Protein AF-A0A660XSG4-F1 (afdb_monomer_lite)

Sequence (72 aa):
TSNGLERLNREIKRRTRVARLFPNQESCLRLITAILVEQHETWISGRIYLNFDIDECEVKNNVMPFYRKKVA

Radius of gyration: 20.92 Å; chains: 1; bounding box: 40×27×57 Å

Secondary structure (DSSP, 8-state):
---HHHHHHHHHHHHHHHHSS-SSHHHHHHHHHHHHHHHHHHHHSS---------TT-TTS-----------

Structure (mmCIF, N/CA/C/O backbone):
data_AF-A0A660XSG4-F1
#
_entry.id   AF-A0A660XSG4-F1
#
loop_
_atom_site.group_PDB
_atom_site.id
_atom_site.type_symbol
_atom_site.label_atom_id
_atom_site.label_alt_id
_atom_site.label_comp_id
_atom_site.label_asym_id
_atom_site.label_entity_id
_atom_site.label_seq_id
_atom_site.pdbx_PDB_ins_code
_atom_site.Cartn_x
_atom_site.Cartn_y
_atom_site.Cartn_z
_atom_site.occupancy
_atom_site.B_iso_or_equiv
_atom_site.auth_seq_id
_atom_site.auth_comp_id
_atom_site.auth_asym_id
_atom_site.auth_atom_id
_atom_site.pdbx_PDB_model_num
ATOM 1 N N . THR A 1 1 ? 21.308 -6.448 -5.171 1.00 47.88 1 THR A N 1
ATOM 2 C CA . THR A 1 1 ? 19.976 -6.698 -5.767 1.00 47.88 1 THR A CA 1
ATOM 3 C C . THR A 1 1 ? 18.943 -6.760 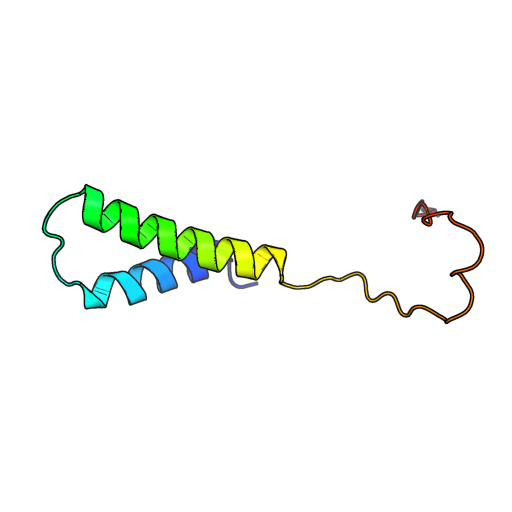-4.652 1.00 47.88 1 THR A C 1
ATOM 5 O O . THR A 1 1 ? 18.681 -7.823 -4.113 1.00 47.88 1 THR A O 1
ATOM 8 N N . SER A 1 2 ? 18.415 -5.615 -4.203 1.00 53.12 2 SER A N 1
ATOM 9 C CA . SER A 1 2 ? 17.403 -5.623 -3.132 1.00 53.12 2 SER A CA 1
ATOM 10 C C . SER A 1 2 ? 16.078 -6.124 -3.710 1.00 53.12 2 SER A C 1
ATOM 12 O O . SER A 1 2 ? 15.589 -5.585 -4.702 1.00 53.12 2 SER A O 1
ATOM 14 N N . ASN A 1 3 ? 15.569 -7.207 -3.131 1.00 84.31 3 ASN A N 1
ATOM 15 C CA . ASN A 1 3 ? 14.403 -7.952 -3.581 1.00 84.31 3 ASN A CA 1
ATOM 16 C C . ASN A 1 3 ? 13.155 -7.044 -3.619 1.00 84.31 3 ASN A C 1
ATOM 18 O O . ASN A 1 3 ? 12.822 -6.395 -2.625 1.00 84.31 3 ASN A O 1
ATOM 22 N N . GLY A 1 4 ? 12.456 -6.989 -4.758 1.00 84.19 4 GLY A N 1
ATOM 23 C CA . GLY A 1 4 ? 11.251 -6.167 -4.922 1.00 84.19 4 GLY A CA 1
ATOM 24 C C . GLY A 1 4 ? 10.179 -6.468 -3.869 1.00 84.19 4 GLY A C 1
ATOM 25 O O . GLY A 1 4 ? 9.577 -5.540 -3.332 1.00 84.19 4 GLY A O 1
ATOM 26 N N . LEU A 1 5 ? 10.029 -7.739 -3.481 1.00 88.00 5 LEU A N 1
ATOM 27 C CA . LEU A 1 5 ? 9.093 -8.178 -2.438 1.00 88.00 5 LEU A CA 1
ATOM 28 C C . LEU A 1 5 ? 9.395 -7.574 -1.062 1.00 88.00 5 LEU A C 1
ATOM 30 O O . LEU A 1 5 ? 8.479 -7.217 -0.325 1.00 88.00 5 LEU A O 1
ATOM 34 N N . GLU A 1 6 ? 10.670 -7.419 -0.707 1.00 91.31 6 GLU A N 1
ATOM 35 C CA . GLU A 1 6 ? 11.060 -6.817 0.572 1.00 91.31 6 GLU A CA 1
ATOM 36 C C . GLU A 1 6 ? 10.654 -5.342 0.649 1.00 91.31 6 GLU A C 1
ATOM 38 O O . GLU A 1 6 ? 10.190 -4.871 1.690 1.00 91.31 6 GLU A O 1
ATOM 43 N N . ARG A 1 7 ? 10.789 -4.615 -0.468 1.00 89.56 7 ARG A N 1
ATOM 44 C CA . ARG A 1 7 ? 10.338 -3.222 -0.585 1.00 89.56 7 ARG A CA 1
ATOM 45 C C . ARG A 1 7 ? 8.825 -3.110 -0.428 1.00 89.56 7 ARG A C 1
ATOM 47 O O . ARG A 1 7 ? 8.376 -2.271 0.347 1.00 89.56 7 ARG A O 1
ATOM 54 N N . LEU A 1 8 ? 8.066 -3.978 -1.098 1.00 91.81 8 LEU A N 1
ATOM 55 C CA . LEU A 1 8 ? 6.605 -4.026 -0.976 1.00 91.81 8 LEU A CA 1
ATOM 56 C C . LEU A 1 8 ? 6.162 -4.272 0.462 1.00 91.81 8 LEU A C 1
ATOM 58 O O . LEU A 1 8 ? 5.367 -3.513 1.011 1.00 91.81 8 LEU A O 1
ATOM 62 N N . ASN A 1 9 ? 6.724 -5.298 1.101 1.00 93.25 9 ASN A N 1
ATOM 63 C CA . ASN A 1 9 ? 6.364 -5.661 2.468 1.00 93.25 9 ASN A CA 1
ATOM 64 C C . ASN A 1 9 ? 6.701 -4.549 3.467 1.00 93.25 9 ASN A C 1
ATOM 66 O O . ASN A 1 9 ? 5.951 -4.3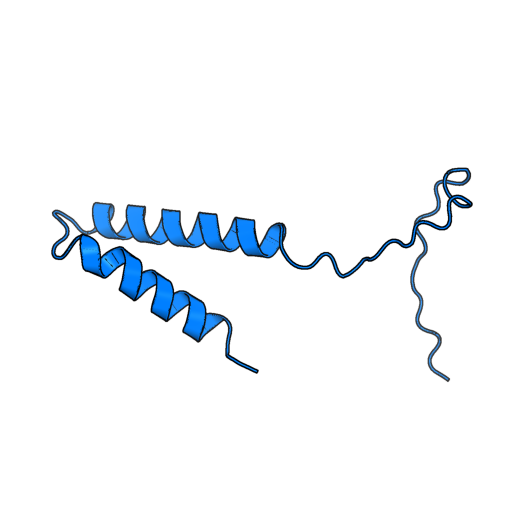16 4.418 1.00 93.25 9 ASN A O 1
ATOM 70 N N . ARG A 1 10 ? 7.811 -3.834 3.257 1.00 93.56 10 ARG A N 1
ATOM 71 C CA . ARG A 1 10 ? 8.167 -2.667 4.071 1.00 93.56 10 ARG A CA 1
ATOM 72 C C . ARG A 1 10 ? 7.152 -1.537 3.906 1.00 93.56 10 ARG A C 1
ATOM 74 O O . ARG A 1 10 ? 6.765 -0.930 4.902 1.00 93.56 10 ARG A O 1
ATOM 81 N N . GLU A 1 11 ? 6.700 -1.287 2.683 1.00 92.94 11 GLU A N 1
ATOM 82 C CA . GLU A 1 11 ? 5.746 -0.218 2.389 1.00 92.94 11 GLU A CA 1
ATOM 83 C C . GLU A 1 11 ? 4.347 -0.515 2.942 1.00 92.94 11 GLU A C 1
ATOM 85 O O . GLU A 1 11 ? 3.747 0.341 3.597 1.00 92.94 11 GLU A O 1
ATOM 90 N N . ILE A 1 12 ? 3.873 -1.757 2.798 1.00 93.81 12 ILE A N 1
ATOM 91 C CA . ILE A 1 12 ? 2.618 -2.217 3.407 1.00 93.81 12 ILE A CA 1
ATOM 92 C C . ILE A 1 12 ? 2.671 -2.029 4.928 1.00 93.81 12 ILE A C 1
ATOM 94 O O . ILE A 1 12 ? 1.756 -1.440 5.508 1.00 93.81 12 ILE A O 1
ATOM 98 N N . LYS A 1 13 ? 3.763 -2.441 5.589 1.00 93.69 13 LYS A N 1
ATOM 99 C CA . LYS A 1 13 ? 3.944 -2.234 7.039 1.00 93.69 13 LYS A CA 1
ATOM 100 C C . LYS A 1 13 ? 3.970 -0.752 7.420 1.00 93.69 13 LYS A C 1
ATOM 102 O O . LYS A 1 13 ? 3.395 -0.373 8.436 1.00 93.69 13 LYS A O 1
ATOM 107 N N . ARG A 1 14 ? 4.613 0.103 6.619 1.00 94.81 14 ARG A N 1
ATOM 108 C CA . ARG A 1 14 ? 4.704 1.548 6.883 1.00 94.81 14 ARG A CA 1
ATOM 109 C C . ARG A 1 14 ? 3.333 2.222 6.835 1.00 94.81 14 ARG A C 1
ATOM 111 O O . ARG A 1 14 ? 3.014 2.991 7.738 1.00 94.81 14 ARG A O 1
ATOM 118 N N . ARG A 1 15 ? 2.526 1.931 5.812 1.00 92.44 15 ARG A N 1
ATOM 119 C CA . ARG A 1 15 ? 1.208 2.561 5.614 1.00 92.44 15 ARG A CA 1
ATOM 120 C C . ARG A 1 15 ? 0.136 2.011 6.550 1.00 92.44 15 ARG A C 1
ATOM 122 O O . ARG A 1 15 ? -0.683 2.775 7.049 1.00 92.44 15 ARG A O 1
ATOM 129 N N . THR A 1 16 ? 0.183 0.720 6.869 1.00 93.88 16 THR A N 1
ATOM 130 C CA . THR A 1 16 ? -0.735 0.117 7.855 1.00 93.88 16 THR A CA 1
ATOM 131 C C . THR A 1 16 ? -0.432 0.559 9.292 1.00 93.88 16 THR A C 1
ATOM 133 O O . THR A 1 16 ? -1.350 0.649 10.104 1.00 93.88 16 THR A O 1
ATOM 136 N N . ARG A 1 17 ? 0.818 0.938 9.611 1.00 93.00 17 ARG A N 1
ATOM 137 C CA . ARG A 1 17 ? 1.208 1.444 10.944 1.00 93.00 17 ARG A CA 1
ATOM 138 C C . ARG A 1 17 ? 0.440 2.696 11.384 1.00 93.00 17 ARG A C 1
ATOM 140 O O . ARG A 1 17 ? 0.260 2.890 12.584 1.00 93.00 17 ARG A O 1
ATOM 147 N N . VAL A 1 18 ? -0.015 3.532 10.447 1.00 91.19 18 VAL A N 1
ATOM 148 C CA . VAL A 1 18 ? -0.785 4.753 10.757 1.00 91.19 18 VAL A CA 1
ATOM 149 C C . VAL A 1 18 ? -2.166 4.413 11.315 1.00 91.19 18 VAL A C 1
ATOM 151 O O . VAL A 1 18 ? -2.616 5.059 12.257 1.00 91.19 18 VAL A O 1
ATOM 154 N N . ALA A 1 19 ? -2.811 3.371 10.786 1.00 86.69 19 ALA A N 1
ATOM 155 C CA . ALA A 1 19 ? -4.169 3.006 11.173 1.00 86.69 19 ALA A CA 1
ATOM 156 C C . ALA A 1 19 ? -4.260 2.435 12.598 1.00 86.69 19 ALA A C 1
ATOM 158 O O . ALA A 1 19 ? -5.316 2.555 13.201 1.00 86.69 19 ALA A O 1
ATOM 159 N N . ARG A 1 20 ? -3.165 1.880 13.156 1.00 86.25 20 ARG A N 1
ATOM 160 C CA . ARG A 1 20 ? -3.034 1.188 14.467 1.00 86.25 20 ARG A CA 1
ATOM 161 C C . ARG A 1 20 ? -4.017 0.027 14.718 1.00 86.25 20 ARG A C 1
ATOM 163 O O . ARG A 1 20 ? -3.568 -1.034 15.136 1.00 86.25 20 ARG A O 1
ATOM 170 N N . LEU A 1 21 ? -5.310 0.203 14.461 1.00 91.25 21 LEU A N 1
ATOM 171 C CA . LEU A 1 21 ? -6.387 -0.776 14.543 1.00 91.25 21 LEU A CA 1
ATOM 172 C C . LEU A 1 21 ? -7.364 -0.556 13.377 1.00 91.25 21 LEU A C 1
ATOM 174 O O . LEU A 1 21 ? -7.698 0.580 13.046 1.00 91.25 21 LEU A O 1
ATOM 178 N N . PHE A 1 22 ? -7.860 -1.641 12.783 1.00 94.44 22 PHE A N 1
ATOM 179 C CA . PHE A 1 22 ? -8.915 -1.573 11.772 1.00 94.44 22 PHE A CA 1
ATOM 180 C C . PHE A 1 22 ? -10.270 -1.951 12.381 1.00 94.44 22 PHE A C 1
ATOM 182 O O . PHE A 1 22 ? -10.331 -2.901 13.160 1.00 94.44 22 PHE A O 1
ATOM 189 N N . PRO A 1 23 ? -11.362 -1.259 12.011 1.00 92.75 23 PRO A N 1
ATOM 190 C CA . PRO A 1 23 ? -12.696 -1.533 12.549 1.00 92.75 23 PRO A CA 1
ATOM 191 C C . PRO A 1 23 ? -13.285 -2.864 12.054 1.00 92.75 23 PRO A C 1
ATOM 193 O O . PRO A 1 23 ? -14.173 -3.420 12.689 1.00 92.75 23 PRO A O 1
ATOM 196 N N . ASN A 1 24 ? -12.818 -3.372 10.910 1.00 95.56 24 ASN A N 1
ATOM 197 C CA . ASN A 1 24 ? -13.180 -4.675 10.354 1.00 95.56 24 ASN A CA 1
ATOM 198 C C . ASN A 1 24 ? -12.109 -5.147 9.354 1.00 95.56 24 ASN A C 1
ATOM 200 O O . ASN A 1 24 ? -11.256 -4.366 8.918 1.00 95.56 24 ASN A O 1
ATOM 204 N N . GLN A 1 25 ? -12.173 -6.424 8.973 1.00 95.62 25 GLN A N 1
ATOM 205 C CA . GLN A 1 25 ? -11.249 -7.030 8.010 1.00 95.62 25 GLN A CA 1
ATOM 206 C C . GLN A 1 25 ? -11.335 -6.372 6.623 1.00 95.62 25 GLN A C 1
ATOM 208 O O . GLN A 1 25 ? -10.303 -6.115 6.005 1.00 95.62 25 GLN A O 1
ATOM 213 N N . GLU A 1 26 ? -12.539 -6.008 6.181 1.00 97.06 26 GLU A N 1
ATOM 214 C CA . GLU A 1 26 ? -12.772 -5.339 4.894 1.00 97.06 26 GLU A CA 1
ATOM 215 C C . GLU A 1 26 ? -12.023 -4.006 4.778 1.00 97.06 26 GLU A C 1
ATOM 217 O O . GLU A 1 26 ? -11.480 -3.669 3.731 1.00 97.06 26 GLU A O 1
ATOM 222 N N . SER A 1 27 ? -11.935 -3.240 5.866 1.00 94.25 27 SER A N 1
ATOM 223 C CA . SER A 1 27 ? -11.216 -1.962 5.888 1.00 94.25 27 SER A CA 1
ATOM 224 C C . SER A 1 27 ? -9.712 -2.155 5.719 1.00 94.25 27 SER A C 1
ATOM 226 O O . SER A 1 27 ? -9.071 -1.364 5.030 1.00 94.25 27 SER A O 1
ATOM 228 N N . CYS A 1 28 ? -9.160 -3.220 6.308 1.00 93.81 28 CYS A N 1
ATOM 229 C CA . CYS A 1 28 ? -7.764 -3.600 6.113 1.00 93.81 28 CYS A CA 1
ATOM 230 C C . CYS A 1 28 ? -7.516 -4.022 4.659 1.00 93.81 28 CYS A C 1
ATOM 232 O O . CYS A 1 28 ? -6.591 -3.520 4.018 1.00 93.81 28 CYS A O 1
ATOM 234 N N . LEU A 1 29 ? -8.390 -4.877 4.115 1.00 96.00 29 LEU A N 1
ATOM 235 C CA . LEU A 1 29 ? -8.296 -5.359 2.739 1.00 96.00 29 LEU A CA 1
ATOM 236 C C . LEU A 1 29 ? -8.354 -4.202 1.738 1.00 96.00 29 LEU A C 1
ATOM 238 O O . LEU A 1 29 ? -7.484 -4.105 0.880 1.00 96.00 29 LEU A O 1
ATOM 242 N N . ARG A 1 30 ? -9.294 -3.262 1.901 1.00 96.12 30 ARG A N 1
ATOM 243 C CA . ARG A 1 30 ? -9.391 -2.068 1.046 1.00 96.12 30 ARG A CA 1
ATOM 244 C C . ARG A 1 30 ? -8.108 -1.240 1.038 1.00 96.12 30 ARG A C 1
ATOM 246 O O . ARG A 1 30 ? -7.662 -0.837 -0.034 1.00 96.12 30 ARG A O 1
ATOM 253 N N . LEU A 1 31 ? -7.503 -1.002 2.205 1.00 94.38 31 LEU A N 1
ATOM 254 C CA . LEU A 1 31 ? -6.252 -0.246 2.286 1.00 94.38 31 LEU A CA 1
ATOM 255 C C . LEU A 1 31 ? -5.111 -0.982 1.576 1.00 94.38 31 LEU A C 1
ATOM 257 O O . LEU A 1 31 ? -4.377 -0.371 0.804 1.00 94.38 31 LEU A O 1
ATOM 261 N N . ILE A 1 32 ? -4.959 -2.283 1.828 1.00 94.88 32 ILE A N 1
ATOM 262 C CA . ILE A 1 32 ? -3.893 -3.084 1.217 1.00 94.88 32 ILE A CA 1
ATOM 263 C C . ILE A 1 32 ? -4.062 -3.122 -0.303 1.00 94.88 32 ILE A C 1
ATOM 265 O O . ILE A 1 32 ? -3.096 -2.873 -1.021 1.00 94.88 32 ILE A O 1
ATOM 269 N N . THR A 1 33 ? -5.276 -3.361 -0.800 1.00 96.56 33 THR A N 1
ATOM 270 C CA . THR A 1 33 ? -5.556 -3.373 -2.239 1.00 96.56 33 THR A CA 1
ATOM 271 C C . THR A 1 33 ? -5.234 -2.025 -2.881 1.00 96.56 33 THR A C 1
ATOM 273 O O . THR A 1 33 ? -4.574 -2.002 -3.915 1.00 96.56 33 THR A O 1
ATOM 276 N N . ALA A 1 34 ? -5.598 -0.904 -2.249 1.00 96.00 34 ALA A N 1
ATOM 277 C CA . ALA A 1 34 ? -5.253 0.426 -2.754 1.00 96.00 34 ALA A CA 1
ATOM 278 C C . ALA A 1 34 ? -3.729 0.637 -2.869 1.00 96.00 34 ALA A C 1
ATOM 280 O O . ALA A 1 34 ? -3.249 1.142 -3.880 1.00 96.00 34 ALA A O 1
ATOM 281 N N . ILE A 1 35 ? -2.955 0.191 -1.872 1.00 94.06 35 ILE A N 1
ATOM 282 C CA . ILE A 1 35 ? -1.483 0.269 -1.897 1.00 94.06 35 ILE A CA 1
ATOM 283 C C . ILE A 1 35 ? -0.903 -0.573 -3.040 1.00 94.06 35 ILE A C 1
ATOM 285 O O . ILE A 1 35 ? 0.041 -0.150 -3.709 1.00 94.06 35 ILE A O 1
ATOM 289 N N . LEU A 1 36 ? -1.448 -1.772 -3.260 1.00 94.62 36 LEU A N 1
ATOM 290 C CA . LEU A 1 3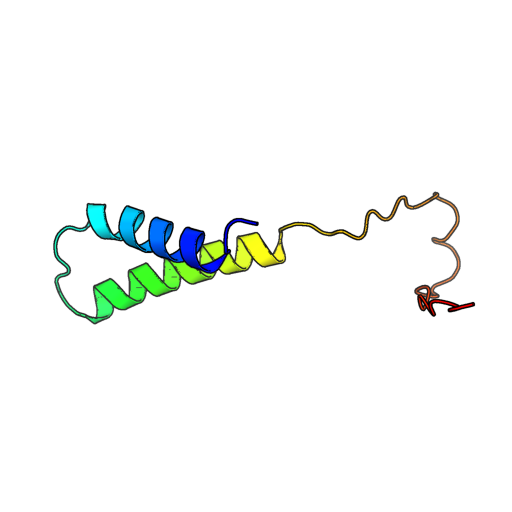6 ? -0.996 -2.660 -4.330 1.00 94.62 36 LEU A CA 1
ATOM 291 C C . LEU A 1 36 ? -1.281 -2.077 -5.715 1.00 94.62 36 LEU A C 1
ATOM 293 O O . LEU A 1 36 ? -0.425 -2.188 -6.589 1.00 94.62 36 LEU A O 1
ATOM 297 N N . VAL A 1 37 ? -2.435 -1.432 -5.903 1.00 95.31 37 VAL A N 1
ATOM 298 C CA . VAL A 1 37 ? -2.791 -0.757 -7.161 1.00 95.31 37 VAL A CA 1
ATOM 299 C C . VAL A 1 37 ? -1.815 0.381 -7.464 1.00 95.31 37 VAL A C 1
ATOM 301 O O . VAL A 1 37 ? -1.217 0.387 -8.535 1.00 95.31 37 VAL A O 1
ATOM 304 N N . GLU A 1 38 ? -1.548 1.270 -6.505 1.00 92.25 38 GLU A N 1
ATOM 305 C CA . GLU A 1 38 ? -0.586 2.374 -6.683 1.00 92.25 38 GLU A CA 1
ATOM 306 C C . GLU A 1 38 ? 0.818 1.863 -7.059 1.00 92.25 38 GLU A C 1
ATOM 308 O O . GLU A 1 38 ? 1.523 2.404 -7.918 1.00 92.25 38 GLU A O 1
ATOM 313 N N . GLN A 1 39 ? 1.241 0.772 -6.425 1.00 91.19 39 GLN A N 1
ATOM 314 C CA . GLN A 1 39 ? 2.539 0.183 -6.704 1.00 91.19 39 GLN A CA 1
ATOM 315 C C . GLN A 1 39 ? 2.582 -0.536 -8.056 1.00 91.19 39 GLN A C 1
ATOM 317 O O . GLN A 1 39 ? 3.616 -0.502 -8.729 1.00 91.19 39 GLN A O 1
ATOM 322 N N . HIS A 1 40 ? 1.479 -1.160 -8.459 1.00 90.75 40 HIS A N 1
ATOM 323 C CA . HIS A 1 40 ? 1.321 -1.752 -9.778 1.00 90.75 40 HIS A CA 1
ATOM 324 C C . HIS A 1 40 ? 1.399 -0.684 -10.876 1.00 90.75 40 HIS A C 1
ATOM 326 O O . HIS A 1 40 ? 2.176 -0.848 -11.814 1.00 90.75 40 HIS A O 1
ATOM 332 N N . GLU A 1 41 ? 0.710 0.447 -10.715 1.00 89.69 41 GLU A N 1
ATOM 333 C CA . GLU A 1 41 ? 0.800 1.594 -11.630 1.00 89.69 41 GLU A CA 1
ATOM 334 C C . GLU A 1 41 ? 2.228 2.139 -11.724 1.00 89.69 41 GLU A C 1
ATOM 336 O O . GLU A 1 41 ? 2.722 2.417 -12.817 1.00 89.69 41 GLU A O 1
ATOM 341 N N . THR A 1 42 ? 2.934 2.220 -10.594 1.00 87.19 42 THR A N 1
ATOM 342 C CA . THR A 1 42 ? 4.345 2.636 -10.554 1.00 87.19 42 THR A CA 1
ATOM 343 C C . THR A 1 42 ? 5.257 1.657 -11.298 1.00 87.19 42 THR A C 1
ATOM 345 O O . THR A 1 42 ? 6.249 2.069 -11.896 1.00 87.19 42 THR A O 1
ATOM 348 N N . TRP A 1 43 ? 4.966 0.354 -11.255 1.00 84.81 43 TRP A N 1
ATOM 349 C CA . TRP A 1 43 ? 5.731 -0.649 -11.998 1.00 84.81 43 TRP A CA 1
ATOM 350 C C . TRP A 1 43 ? 5.427 -0.630 -13.489 1.00 84.81 43 TRP A C 1
ATOM 35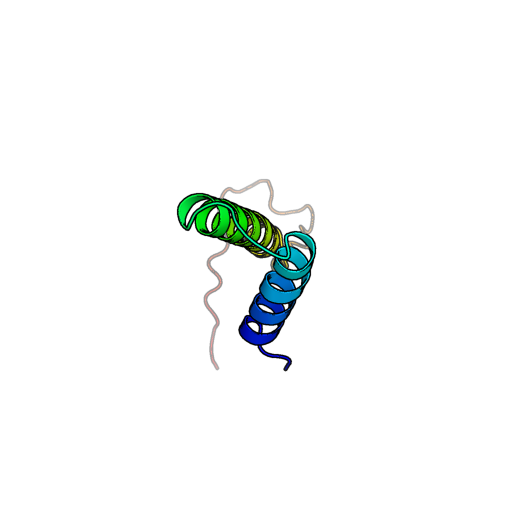2 O O . TRP A 1 43 ? 6.359 -0.762 -14.273 1.00 84.81 43 TRP A O 1
ATOM 362 N N . ILE A 1 44 ? 4.164 -0.430 -13.871 1.00 84.19 44 ILE A N 1
ATOM 363 C CA . ILE A 1 44 ? 3.767 -0.266 -15.275 1.00 84.19 44 ILE A CA 1
ATOM 364 C C . ILE A 1 44 ? 4.388 1.004 -15.862 1.00 84.19 44 ILE A C 1
ATOM 366 O O . ILE A 1 44 ? 4.908 0.982 -16.972 1.00 84.19 44 ILE A O 1
ATOM 370 N N . SER A 1 45 ? 4.364 2.102 -15.106 1.00 76.94 45 SER A N 1
ATOM 371 C CA . SER A 1 45 ? 4.926 3.395 -15.522 1.00 76.94 45 SER A CA 1
ATOM 372 C C . SER A 1 45 ? 6.455 3.450 -15.384 1.00 76.94 45 SER A C 1
ATOM 374 O O . SER A 1 45 ? 7.095 4.401 -15.830 1.00 76.94 45 SER A O 1
ATOM 376 N N . GLY A 1 46 ? 7.056 2.461 -14.719 1.00 69.19 46 GLY A N 1
ATOM 377 C CA . GLY A 1 46 ? 8.476 2.408 -14.396 1.00 69.19 46 GLY A CA 1
ATOM 378 C C . GLY A 1 46 ? 9.322 1.732 -15.478 1.00 69.19 46 GLY A C 1
ATOM 379 O O . GLY A 1 46 ? 8.882 0.808 -16.145 1.00 69.19 46 GLY A O 1
ATOM 380 N N . ARG A 1 47 ? 10.574 2.199 -15.609 1.00 59.75 47 ARG A N 1
ATOM 381 C CA . ARG A 1 47 ? 11.628 1.754 -16.548 1.00 59.75 47 ARG A CA 1
ATOM 382 C C . ARG A 1 47 ? 11.107 1.156 -17.859 1.00 59.75 47 ARG A C 1
ATOM 384 O O . ARG A 1 47 ? 11.257 -0.035 -18.134 1.00 59.75 47 ARG A O 1
ATOM 391 N N . ILE A 1 48 ? 10.625 2.045 -18.718 1.00 57.75 48 ILE A N 1
ATOM 392 C CA . ILE A 1 48 ? 10.653 1.825 -20.159 1.00 57.75 48 ILE A CA 1
ATOM 393 C C . ILE A 1 48 ? 12.136 1.777 -20.545 1.00 57.75 48 ILE A C 1
ATOM 395 O O . ILE A 1 48 ? 12.800 2.796 -20.681 1.00 57.75 48 ILE A O 1
ATOM 399 N N . TYR A 1 49 ? 12.687 0.569 -20.623 1.00 56.66 49 TYR A N 1
ATOM 400 C CA . TYR A 1 49 ? 14.043 0.335 -21.128 1.00 56.66 49 TYR A CA 1
ATOM 401 C C . TYR A 1 49 ? 14.122 0.378 -22.654 1.00 56.66 49 TYR A C 1
ATOM 403 O O . TYR A 1 49 ? 15.203 0.212 -23.213 1.00 56.66 49 TYR A O 1
ATOM 411 N N . LEU A 1 50 ? 13.000 0.623 -23.331 1.00 58.78 50 LEU A N 1
ATOM 412 C CA . LEU A 1 50 ? 13.044 1.134 -24.687 1.00 58.78 50 LEU A CA 1
ATOM 413 C C . LEU A 1 50 ? 13.339 2.629 -24.600 1.00 58.78 50 LEU A C 1
ATOM 415 O O . LEU A 1 50 ? 12.436 3.460 -24.659 1.00 58.78 50 LEU A O 1
ATOM 419 N N . ASN A 1 51 ? 14.622 2.959 -24.454 1.00 51.34 51 ASN A N 1
ATOM 420 C CA . ASN A 1 51 ? 15.089 4.217 -25.003 1.00 51.34 51 ASN A CA 1
ATOM 421 C C . ASN A 1 51 ? 14.953 4.040 -26.514 1.00 51.34 51 ASN A C 1
ATOM 423 O O . ASN A 1 51 ? 15.821 3.465 -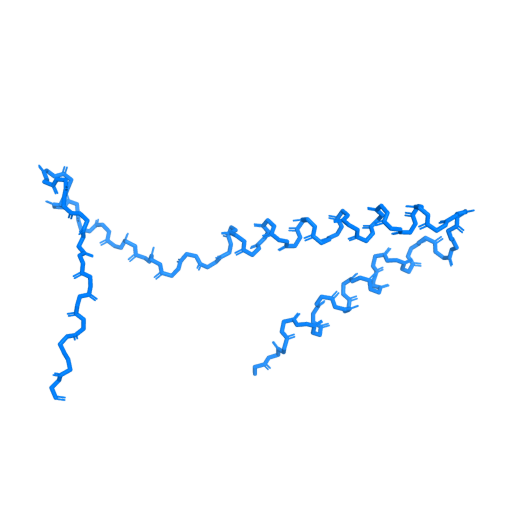27.169 1.00 51.34 51 ASN A O 1
ATOM 427 N N . PHE A 1 52 ? 13.797 4.417 -27.054 1.00 57.12 52 PHE A N 1
ATOM 428 C CA . PHE A 1 52 ? 13.773 4.796 -28.443 1.00 57.12 52 PHE A CA 1
ATOM 429 C C . PHE A 1 52 ? 14.554 6.105 -28.461 1.00 57.12 52 PHE A C 1
ATOM 431 O O . PHE A 1 52 ? 13.979 7.183 -28.325 1.00 57.12 52 PHE A O 1
ATOM 438 N N . ASP A 1 53 ? 15.875 6.013 -28.583 1.00 55.16 53 ASP A N 1
ATOM 439 C CA . ASP A 1 53 ? 16.580 7.022 -29.350 1.00 55.16 53 ASP A CA 1
ATOM 440 C C . ASP A 1 53 ? 15.960 6.885 -30.743 1.00 55.16 53 ASP A C 1
ATOM 442 O O . ASP A 1 53 ? 16.359 6.059 -31.563 1.00 55.16 53 ASP A O 1
ATOM 446 N N . ILE A 1 54 ? 14.812 7.550 -30.910 1.00 55.50 54 ILE A N 1
ATOM 447 C CA . ILE A 1 54 ? 14.150 7.722 -32.183 1.00 55.50 54 ILE A CA 1
ATOM 448 C C . ILE A 1 54 ? 15.128 8.628 -32.905 1.00 55.50 54 ILE A C 1
ATOM 450 O O . ILE A 1 54 ? 15.003 9.849 -32.860 1.00 55.50 54 ILE A O 1
ATOM 454 N N . ASP A 1 55 ? 16.141 8.031 -33.528 1.00 50.22 55 ASP A N 1
ATOM 455 C CA . ASP A 1 55 ? 16.745 8.654 -34.684 1.00 50.22 55 ASP A CA 1
ATOM 456 C C . ASP A 1 55 ? 15.546 9.017 -35.561 1.00 50.22 55 ASP A C 1
ATOM 458 O O . ASP A 1 55 ? 14.744 8.145 -35.911 1.00 50.22 55 ASP A O 1
ATOM 462 N N . GLU A 1 56 ? 15.351 10.311 -35.812 1.00 49.47 56 GLU A N 1
ATOM 463 C CA . GLU A 1 56 ? 14.162 10.935 -36.418 1.00 49.47 56 GLU A CA 1
ATOM 464 C C . GLU A 1 56 ? 13.813 10.403 -37.836 1.00 49.47 56 GLU A C 1
ATOM 466 O O . GLU A 1 56 ? 13.005 10.971 -38.569 1.00 49.47 56 GLU A O 1
ATOM 471 N N . CYS A 1 57 ? 14.414 9.289 -38.246 1.00 47.03 57 CYS A N 1
ATOM 472 C CA . CYS A 1 57 ? 14.479 8.749 -39.586 1.00 47.03 57 CYS A CA 1
ATOM 473 C C . CYS A 1 57 ? 13.438 7.653 -39.902 1.00 47.03 57 CYS A C 1
ATOM 475 O O . CYS A 1 57 ? 13.190 7.421 -41.084 1.00 47.03 57 CYS A O 1
ATOM 477 N N . GLU A 1 58 ? 12.780 6.998 -38.932 1.00 46.75 58 GLU A N 1
ATOM 478 C CA . GLU A 1 58 ? 11.928 5.813 -39.217 1.00 46.75 58 GLU A CA 1
ATOM 479 C C . GLU A 1 58 ? 10.401 6.009 -39.117 1.00 46.75 58 GLU A C 1
ATOM 481 O O . GLU A 1 58 ? 9.640 5.058 -39.273 1.00 46.75 58 GLU A O 1
ATOM 486 N N . VAL A 1 59 ? 9.892 7.238 -38.983 1.00 50.00 59 VAL A N 1
ATOM 487 C CA . VAL A 1 59 ? 8.426 7.473 -38.951 1.00 50.00 59 VAL A CA 1
ATOM 488 C C . VAL A 1 59 ? 7.742 7.203 -40.312 1.00 50.00 59 VAL A C 1
ATOM 490 O O . VAL A 1 59 ? 6.518 7.148 -40.399 1.00 50.00 59 VAL A O 1
ATOM 493 N N . LYS A 1 60 ? 8.494 6.988 -41.403 1.00 46.94 60 LYS A N 1
ATOM 494 C CA . LYS A 1 60 ? 7.907 6.844 -42.751 1.00 46.94 60 LYS A CA 1
ATOM 495 C C . LYS A 1 60 ? 7.469 5.439 -43.153 1.00 46.94 60 LYS A C 1
ATOM 497 O O . LYS A 1 60 ? 6.709 5.332 -44.108 1.00 46.94 60 LYS A O 1
ATOM 502 N N . ASN A 1 61 ? 7.879 4.376 -42.465 1.00 43.12 61 ASN A N 1
ATOM 503 C CA . ASN A 1 61 ? 7.479 3.022 -42.850 1.00 43.12 61 ASN A CA 1
ATOM 504 C C . ASN A 1 61 ? 7.097 2.231 -41.606 1.00 43.12 61 ASN A C 1
ATOM 506 O O . ASN A 1 61 ? 7.948 1.899 -40.795 1.00 43.12 61 ASN A O 1
ATOM 510 N N . ASN A 1 62 ? 5.799 1.960 -41.481 1.00 42.91 62 ASN A N 1
ATOM 511 C CA . ASN A 1 62 ? 5.087 1.347 -40.359 1.00 42.91 62 ASN A CA 1
ATOM 512 C C . ASN A 1 62 ? 5.518 -0.112 -40.057 1.00 42.91 62 ASN A C 1
ATOM 514 O O . ASN A 1 62 ? 4.693 -1.025 -40.047 1.00 42.91 62 ASN A O 1
ATOM 518 N N . VAL A 1 63 ? 6.812 -0.358 -39.858 1.00 50.81 63 VAL A N 1
ATOM 519 C CA . VAL A 1 63 ? 7.396 -1.674 -39.604 1.00 50.81 63 VAL A CA 1
ATOM 520 C C . VAL A 1 63 ? 8.082 -1.622 -38.247 1.00 50.81 63 VAL A C 1
ATOM 522 O O . VAL A 1 63 ? 9.206 -1.157 -38.117 1.00 50.81 63 VAL A O 1
ATOM 525 N N . MET A 1 64 ? 7.386 -2.105 -37.219 1.00 45.44 64 MET A N 1
ATOM 526 C CA . MET A 1 64 ? 7.978 -2.313 -35.898 1.00 45.44 64 MET A CA 1
ATOM 527 C C . MET A 1 64 ? 9.167 -3.285 -36.026 1.00 45.44 64 MET A C 1
ATOM 529 O O . MET A 1 64 ? 8.970 -4.403 -36.520 1.00 45.44 64 MET A O 1
ATOM 533 N N . PRO A 1 65 ? 10.391 -2.910 -35.612 1.00 52.22 65 PRO A N 1
ATOM 534 C CA . PRO A 1 65 ? 11.561 -3.749 -35.818 1.00 52.22 65 PRO A CA 1
ATOM 535 C C . PRO A 1 65 ? 11.488 -4.993 -34.925 1.00 52.22 65 PRO A C 1
ATOM 537 O O . PRO A 1 65 ? 11.570 -4.934 -33.699 1.00 52.22 65 PRO A O 1
ATOM 540 N N . PHE A 1 66 ? 11.343 -6.160 -35.554 1.00 54.84 66 PHE A N 1
ATOM 541 C CA . PHE A 1 66 ? 11.515 -7.454 -34.901 1.00 54.84 66 PHE A CA 1
ATOM 542 C C . PHE A 1 66 ? 12.993 -7.621 -34.518 1.00 54.84 66 PHE A C 1
ATOM 544 O O . PHE A 1 66 ? 13.831 -7.951 -35.358 1.00 54.84 66 PHE A O 1
ATOM 551 N N . TYR A 1 67 ? 13.326 -7.420 -33.241 1.00 50.69 67 TYR A N 1
ATOM 552 C CA . TYR A 1 67 ? 14.671 -7.649 -32.707 1.00 50.69 67 TYR A CA 1
ATOM 553 C C . TYR A 1 67 ? 15.016 -9.151 -32.690 1.00 50.69 67 TYR A C 1
ATOM 555 O O . TYR A 1 67 ? 14.982 -9.814 -31.652 1.00 50.69 67 TYR A O 1
ATOM 563 N N . ARG A 1 68 ? 15.370 -9.731 -33.844 1.00 45.16 68 ARG A N 1
ATOM 564 C CA . ARG A 1 68 ? 15.965 -11.072 -33.894 1.00 45.16 68 ARG A CA 1
ATOM 565 C C . ARG A 1 68 ? 17.455 -10.958 -33.589 1.00 45.16 68 ARG A C 1
ATOM 567 O O . ARG A 1 68 ? 18.262 -10.658 -34.464 1.00 45.16 68 ARG A O 1
ATOM 574 N N . LYS A 1 69 ? 17.815 -11.230 -32.334 1.00 42.19 69 LYS A N 1
ATOM 575 C CA . LYS A 1 69 ? 19.198 -11.402 -31.873 1.00 42.19 69 LYS A CA 1
ATOM 576 C C . LYS A 1 69 ? 19.891 -12.460 -32.744 1.00 42.19 69 LYS A C 1
ATOM 578 O O . LYS A 1 69 ? 19.585 -13.646 -32.631 1.00 42.19 69 LYS A O 1
ATOM 583 N N . LYS A 1 70 ? 20.803 -12.045 -33.630 1.00 50.12 70 LYS A N 1
ATOM 584 C CA . LYS A 1 70 ? 21.746 -12.973 -34.264 1.00 50.12 70 LYS A CA 1
ATOM 585 C C . LYS A 1 70 ? 22.789 -13.341 -33.215 1.00 50.12 70 LYS A C 1
ATOM 587 O O . LYS A 1 70 ? 23.646 -12.536 -32.873 1.00 50.12 70 LYS A O 1
ATOM 592 N N . VAL A 1 71 ? 22.640 -14.534 -32.656 1.00 45.50 71 VAL A N 1
ATOM 593 C CA . VAL A 1 71 ? 23.703 -15.223 -31.92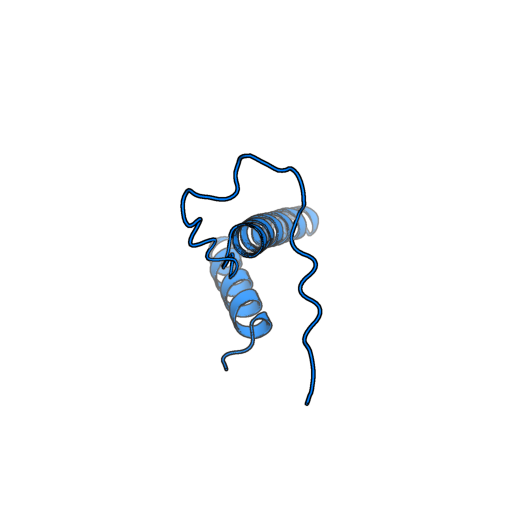5 1.00 45.50 71 VAL A CA 1
ATOM 594 C C . VAL A 1 71 ? 24.723 -15.714 -32.952 1.00 45.50 71 VAL A C 1
ATOM 596 O O . VAL A 1 71 ? 24.337 -16.381 -33.913 1.00 45.50 71 VAL A O 1
ATOM 599 N N . ALA A 1 72 ? 25.973 -15.289 -32.777 1.00 45.47 72 ALA A N 1
ATOM 600 C CA . ALA A 1 72 ? 27.150 -15.873 -33.413 1.00 45.47 72 ALA A CA 1
ATOM 601 C C . ALA A 1 72 ? 27.698 -16.987 -32.516 1.00 45.47 72 ALA A C 1
ATOM 603 O O . ALA A 1 72 ? 27.552 -16.843 -31.277 1.00 45.47 72 ALA A O 1
#

Foldseek 3Di:
DPDPVVVLVVVLCVQVVVVVDDPDPVRNVVVSVVSVVVVVVCVVVPDPVPPPPVPVPPPPDPDDDDPPDDDD

pLDDT: mean 75.35, std 20.56, range [42.19, 97.06]